Protein AF-A0A6P5A0I2-F1 (afdb_monomer)

Secondary structure (DSSP, 8-state):
-HHHHHHHHHHHHHHHHHHS---------------------------HHHHHHHHHHHHHHHHHHSS-TT--SHHHHHHHHHHHHHHHHHHHHHHHHHHHHHHHHHHH--SHHHHHHHHHHHGGGTTSHHHHHHHHHHHHHHHHHHHHHHHHHHHHHHHHHHHHHHHHHHS--

Organism: Branchiostoma belcheri (NCBI:txid7741)

Solvent-accessible surface area (backbone atoms only — not comparable to full-atom values): 10146 Å² total; per-residue (Å²): 109,76,67,56,52,52,54,48,52,52,49,52,54,41,49,52,61,49,64,45,67,83,74,74,80,74,77,89,76,80,90,78,90,78,93,77,75,84,73,78,72,76,67,66,62,79,48,70,67,53,60,47,49,55,50,54,54,51,53,37,50,51,60,46,64,72,48,64,88,80,46,80,46,74,65,35,48,52,52,48,52,52,34,52,51,53,31,52,55,50,49,51,54,47,47,51,53,53,44,52,53,51,49,56,55,51,71,69,42,89,46,60,69,50,40,49,55,52,49,63,53,48,48,81,50,53,82,39,71,70,46,35,61,72,43,54,70,55,50,57,55,50,51,51,47,48,48,54,52,51,50,53,50,52,52,55,49,57,51,50,56,50,54,57,53,52,56,57,61,64,72,73,110

Radius of gyration: 25.13 Å; Cα contacts (8 Å, |Δi|>4): 70; 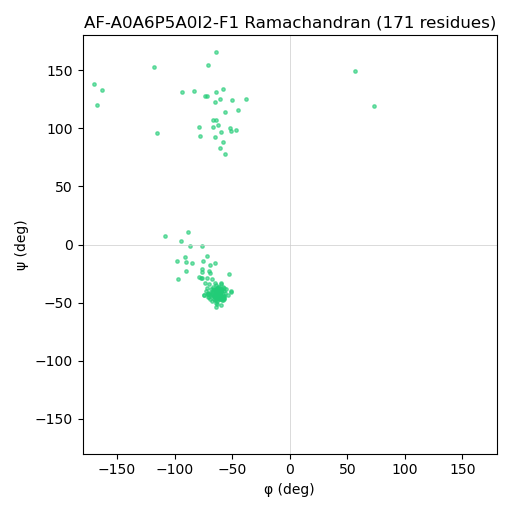chains: 1; bounding box: 58×42×87 Å

Sequence (173 aa):
MRRFRRQHEQLRGVILRVLRPAVQATTPTSPEGEASSPVKTTEFLLDAADANAIEEVNLAYENVKEVDGLDVSKEGTEAWEAAIKRYDERIDRVETRITARLRDQLGTAKNANEMFRIFSRFNALFVRPHIRGAIREYQTQLIQRVKDDIESLHDKFKVRSRLSGQTQSSNAC

InterPro domains:
  IPR013594 Dynein heavy chain, tail [PF08385] (31-159)
  IPR026983 Dynein heavy chain [PTHR46532] (4-161)

Structure (mmCIF, N/CA/C/O backbone):
data_AF-A0A6P5A0I2-F1
#
_entry.id   AF-A0A6P5A0I2-F1
#
loop_
_atom_site.group_PDB
_atom_site.id
_atom_site.type_symbol
_atom_site.label_atom_id
_atom_site.label_alt_id
_atom_site.label_comp_id
_atom_site.label_asym_id
_atom_site.label_entity_id
_atom_site.label_seq_id
_atom_site.pdbx_PDB_ins_code
_atom_site.Cartn_x
_atom_site.Cartn_y
_atom_site.Cartn_z
_atom_site.occupancy
_atom_site.B_iso_or_equiv
_atom_site.auth_seq_id
_atom_site.auth_comp_id
_atom_site.auth_asym_id
_atom_site.auth_atom_id
_atom_site.pdbx_PDB_model_num
ATOM 1 N N . MET A 1 1 ? -16.571 -7.878 13.336 1.00 72.25 1 MET A N 1
ATOM 2 C CA . MET A 1 1 ? -15.520 -8.906 13.543 1.00 72.25 1 MET A CA 1
ATOM 3 C C . MET A 1 1 ? -15.112 -9.735 12.318 1.00 72.25 1 MET A C 1
ATOM 5 O O . MET A 1 1 ? -13.984 -9.577 11.876 1.00 72.25 1 MET A O 1
ATOM 9 N N . ARG A 1 2 ? -15.952 -10.602 11.720 1.00 75.88 2 ARG A N 1
ATOM 10 C CA . ARG A 1 2 ? -15.504 -11.509 10.623 1.00 75.88 2 ARG A CA 1
ATOM 11 C C . ARG A 1 2 ? -14.872 -10.800 9.411 1.00 75.88 2 ARG A C 1
ATOM 13 O O . ARG A 1 2 ? -13.868 -11.272 8.887 1.00 75.88 2 ARG A O 1
ATOM 20 N N . ARG A 1 3 ? -15.448 -9.672 8.975 1.00 79.62 3 ARG A N 1
ATOM 21 C CA . ARG A 1 3 ? -14.912 -8.861 7.863 1.00 79.62 3 ARG A CA 1
ATOM 22 C C . ARG A 1 3 ? -13.547 -8.249 8.204 1.00 79.62 3 ARG A C 1
ATOM 24 O O . ARG A 1 3 ? -12.635 -8.357 7.396 1.00 79.62 3 ARG A O 1
ATOM 31 N N . PHE A 1 4 ? -13.404 -7.717 9.418 1.00 78.88 4 PHE A N 1
ATOM 32 C CA . PHE A 1 4 ? -12.157 -7.143 9.931 1.00 78.88 4 PHE A CA 1
ATOM 33 C C . PHE A 1 4 ? -11.020 -8.176 9.969 1.00 78.88 4 PHE A C 1
ATOM 35 O O . PHE A 1 4 ? -9.951 -7.918 9.430 1.00 78.88 4 PHE A O 1
ATOM 42 N N . ARG A 1 5 ? -11.272 -9.393 10.484 1.00 82.06 5 ARG A N 1
ATOM 43 C CA . ARG A 1 5 ? -10.254 -10.465 10.487 1.00 82.06 5 ARG A CA 1
ATOM 44 C C . ARG A 1 5 ? -9.780 -10.822 9.082 1.00 82.06 5 ARG A C 1
ATOM 46 O O . ARG A 1 5 ? -8.584 -10.882 8.840 1.00 82.06 5 ARG A O 1
ATOM 53 N N . ARG A 1 6 ? -10.713 -10.995 8.136 1.00 83.38 6 ARG A N 1
ATOM 54 C CA . ARG A 1 6 ? -10.365 -11.277 6.732 1.00 83.38 6 ARG A CA 1
ATOM 55 C C . ARG A 1 6 ? -9.533 -10.154 6.116 1.00 83.38 6 ARG A C 1
ATOM 57 O O . ARG A 1 6 ? -8.564 -10.434 5.421 1.00 83.38 6 ARG A O 1
ATOM 64 N N . GLN A 1 7 ? -9.898 -8.898 6.371 1.00 81.62 7 GLN A N 1
ATOM 65 C CA . GLN A 1 7 ? -9.144 -7.742 5.883 1.00 81.62 7 GLN A CA 1
ATOM 66 C C . GLN A 1 7 ? -7.736 -7.677 6.485 1.00 81.62 7 GLN A C 1
ATOM 68 O O . GLN A 1 7 ? -6.788 -7.388 5.752 1.00 81.62 7 GLN A O 1
ATOM 73 N N . HIS A 1 8 ? -7.596 -7.969 7.780 1.00 85.44 8 HIS A N 1
ATOM 74 C CA . HIS A 1 8 ? -6.307 -8.038 8.463 1.00 85.44 8 HIS A CA 1
ATOM 75 C C . HIS A 1 8 ? -5.428 -9.171 7.914 1.00 85.44 8 HIS A C 1
ATOM 77 O O . HIS A 1 8 ? -4.290 -8.931 7.524 1.00 85.44 8 HIS A O 1
ATOM 83 N N . GLU A 1 9 ? -5.957 -10.392 7.801 1.00 84.19 9 GLU A N 1
ATOM 84 C CA . GLU A 1 9 ? -5.215 -11.536 7.256 1.00 84.19 9 GLU A CA 1
ATOM 85 C C . GLU A 1 9 ? -4.786 -11.303 5.808 1.00 84.19 9 GLU A C 1
ATOM 87 O O . GLU A 1 9 ? -3.647 -11.595 5.438 1.00 84.19 9 GLU A O 1
ATOM 92 N N . GLN A 1 10 ? -5.672 -10.722 4.993 1.00 82.62 10 GLN A N 1
ATOM 93 C CA . GLN A 1 10 ? -5.344 -10.340 3.627 1.00 82.62 10 GLN A CA 1
ATOM 94 C C . GLN A 1 10 ? -4.213 -9.307 3.609 1.00 82.62 10 GLN A C 1
ATOM 96 O O . GLN A 1 10 ? -3.260 -9.472 2.852 1.00 82.62 10 GLN A O 1
ATOM 101 N N . LEU A 1 11 ? -4.281 -8.270 4.451 1.00 81.69 11 LEU A N 1
ATOM 102 C CA . LEU A 1 11 ? -3.228 -7.262 4.557 1.00 81.69 11 LEU A CA 1
ATOM 103 C C . LEU A 1 11 ? -1.893 -7.898 4.953 1.00 81.69 11 LEU A C 1
ATOM 105 O O . LEU A 1 11 ? -0.899 -7.725 4.254 1.00 81.69 11 LEU A O 1
ATOM 109 N N . ARG A 1 12 ? -1.886 -8.687 6.028 1.00 83.31 12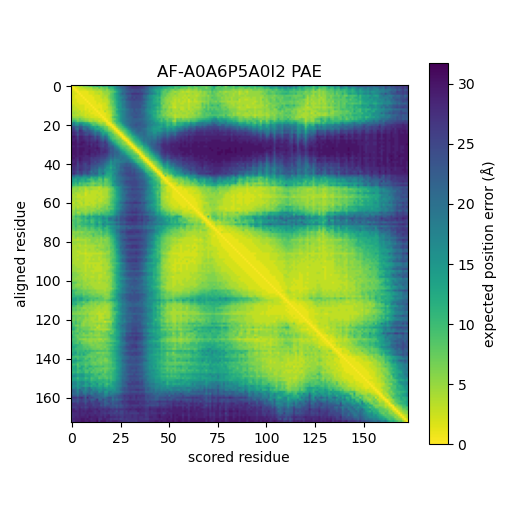 ARG A N 1
ATOM 110 C CA . ARG A 1 12 ? -0.701 -9.378 6.536 1.00 83.31 12 ARG A CA 1
ATOM 111 C C . ARG A 1 12 ? -0.084 -10.294 5.481 1.00 83.31 12 ARG A C 1
ATOM 113 O O . ARG A 1 12 ? 1.125 -10.261 5.272 1.00 83.31 12 ARG A O 1
ATOM 120 N N . GLY A 1 13 ? -0.901 -11.088 4.789 1.00 81.00 13 GLY A N 1
ATOM 121 C CA . GLY A 1 13 ? -0.441 -11.985 3.728 1.00 81.00 13 GLY A CA 1
ATOM 122 C C . GLY A 1 13 ? 0.155 -11.238 2.535 1.00 81.00 13 GLY A C 1
ATOM 123 O O . GLY A 1 13 ? 1.170 -11.662 1.980 1.00 81.00 13 GLY A O 1
ATOM 124 N N . VAL A 1 14 ? -0.437 -10.100 2.165 1.00 78.75 14 VAL A N 1
ATOM 125 C CA . VAL A 1 14 ? 0.097 -9.240 1.108 1.00 78.75 14 VAL A CA 1
ATOM 126 C C . VAL A 1 14 ? 1.422 -8.609 1.540 1.00 78.75 14 VAL A C 1
ATOM 128 O O . VAL A 1 14 ? 2.394 -8.718 0.799 1.00 78.75 14 VAL A O 1
ATOM 131 N N . ILE A 1 15 ? 1.500 -8.025 2.738 1.00 80.38 15 ILE A N 1
ATOM 132 C CA . ILE A 1 15 ? 2.735 -7.433 3.276 1.00 80.38 15 ILE A CA 1
ATOM 133 C C . ILE A 1 15 ? 3.852 -8.484 3.322 1.00 80.38 15 ILE A C 1
ATOM 135 O O . ILE A 1 15 ? 4.938 -8.239 2.807 1.00 80.38 15 ILE A O 1
ATOM 139 N N . LEU A 1 16 ? 3.574 -9.690 3.826 1.00 79.00 16 LEU A N 1
ATOM 140 C CA . LEU A 1 16 ? 4.539 -10.795 3.845 1.00 79.00 16 LEU A CA 1
ATOM 141 C C . LEU A 1 16 ? 5.061 -11.148 2.450 1.00 79.00 16 LEU A C 1
ATOM 143 O O . LEU A 1 16 ? 6.260 -11.345 2.270 1.00 79.00 16 LEU A O 1
ATOM 147 N N . ARG A 1 17 ? 4.176 -11.226 1.452 1.00 76.56 17 ARG A N 1
ATOM 148 C CA . ARG A 1 17 ? 4.565 -11.556 0.076 1.00 76.56 17 ARG A CA 1
ATOM 149 C C . ARG A 1 17 ? 5.428 -10.466 -0.556 1.00 76.56 17 ARG A C 1
ATOM 151 O O . ARG A 1 17 ? 6.349 -10.787 -1.298 1.00 76.56 17 ARG A O 1
ATOM 158 N N . VAL A 1 18 ? 5.122 -9.201 -0.284 1.00 73.00 18 VAL A N 1
ATOM 159 C CA . VAL A 1 18 ? 5.850 -8.062 -0.851 1.00 73.00 18 VAL A CA 1
ATOM 160 C C . VAL A 1 18 ? 7.211 -7.896 -0.183 1.00 73.00 18 VAL A C 1
ATOM 162 O O . VAL A 1 18 ? 8.212 -7.703 -0.872 1.00 73.00 18 VAL A O 1
ATOM 165 N N . LEU A 1 19 ? 7.268 -8.009 1.144 1.00 70.75 19 LEU A N 1
ATOM 166 C CA . LEU A 1 19 ? 8.488 -7.778 1.911 1.00 70.75 19 LEU A CA 1
ATOM 167 C C . LEU A 1 19 ? 9.456 -8.966 1.868 1.00 70.75 19 LEU A C 1
ATOM 169 O O . LEU A 1 19 ? 10.667 -8.757 1.896 1.00 70.75 19 LEU A O 1
ATOM 173 N N . ARG A 1 20 ? 8.974 -10.204 1.690 1.00 67.44 20 ARG A N 1
ATOM 174 C CA . ARG A 1 20 ? 9.868 -11.355 1.511 1.00 67.44 20 ARG A CA 1
ATOM 175 C C . ARG A 1 20 ? 10.672 -11.206 0.210 1.00 67.44 20 ARG A C 1
ATOM 177 O O . ARG A 1 20 ? 10.073 -10.937 -0.836 1.00 67.44 20 ARG A O 1
ATOM 184 N N . PRO A 1 21 ? 12.004 -11.393 0.230 1.00 55.94 21 PRO A N 1
ATOM 185 C CA . PRO A 1 21 ? 12.785 -11.489 -0.992 1.00 55.94 21 PRO A CA 1
ATOM 186 C C . PRO A 1 21 ? 12.234 -12.640 -1.829 1.00 55.94 21 PRO A C 1
ATOM 188 O O . PRO A 1 21 ? 11.982 -13.727 -1.302 1.00 55.94 21 PRO A O 1
ATOM 191 N N . ALA A 1 22 ? 12.033 -12.411 -3.125 1.00 48.22 22 ALA A N 1
ATOM 192 C CA . ALA A 1 22 ? 11.818 -13.509 -4.049 1.00 48.22 22 ALA A CA 1
ATOM 193 C C . ALA A 1 22 ? 13.117 -14.319 -4.077 1.00 48.22 22 ALA A C 1
ATOM 195 O O . ALA A 1 22 ? 14.043 -13.991 -4.815 1.00 48.22 22 ALA A O 1
ATOM 196 N N . VAL A 1 23 ? 13.202 -15.346 -3.232 1.00 44.28 23 VAL A N 1
ATOM 197 C CA . VAL A 1 23 ? 14.178 -16.412 -3.411 1.00 44.28 23 VAL A CA 1
ATOM 198 C C . VAL A 1 23 ? 13.794 -17.024 -4.748 1.00 44.28 23 VAL A C 1
ATOM 200 O O . VAL A 1 23 ? 12.759 -17.684 -4.859 1.00 44.28 23 VAL A O 1
ATOM 203 N N . GLN A 1 24 ? 14.543 -16.694 -5.799 1.00 42.41 24 GLN A N 1
ATOM 204 C CA . GLN A 1 24 ? 14.447 -17.445 -7.036 1.00 42.41 24 GLN A CA 1
ATOM 205 C C . GLN A 1 24 ? 14.745 -18.886 -6.648 1.00 42.41 24 GLN A C 1
ATOM 207 O O . GLN A 1 24 ? 1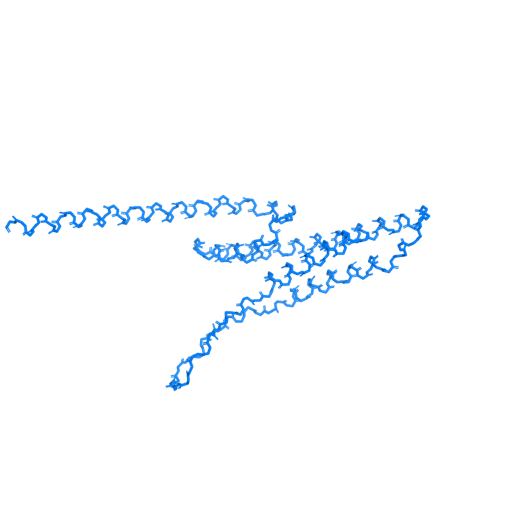5.836 -19.186 -6.171 1.00 42.41 24 GLN A O 1
ATOM 212 N N . ALA A 1 25 ? 13.737 -19.745 -6.770 1.00 36.78 25 ALA A N 1
ATOM 213 C CA . ALA A 1 25 ? 13.923 -21.175 -6.692 1.00 36.78 25 ALA A CA 1
ATOM 214 C C . ALA A 1 25 ? 14.898 -21.546 -7.812 1.00 36.78 25 ALA A C 1
ATOM 216 O O . ALA A 1 25 ? 14.519 -21.645 -8.977 1.00 36.78 25 ALA A O 1
ATOM 217 N N . THR A 1 26 ? 16.174 -21.673 -7.465 1.00 37.16 26 THR A N 1
ATOM 218 C CA . THR A 1 26 ? 17.137 -22.393 -8.275 1.00 37.16 26 THR A CA 1
ATOM 219 C C . THR A 1 26 ? 16.697 -23.849 -8.238 1.00 37.16 26 THR A C 1
ATOM 221 O O . THR A 1 26 ? 16.749 -24.527 -7.215 1.00 37.16 26 THR A O 1
ATOM 224 N N . THR A 1 27 ? 16.156 -24.310 -9.358 1.00 33.62 27 THR A N 1
ATOM 225 C CA . THR A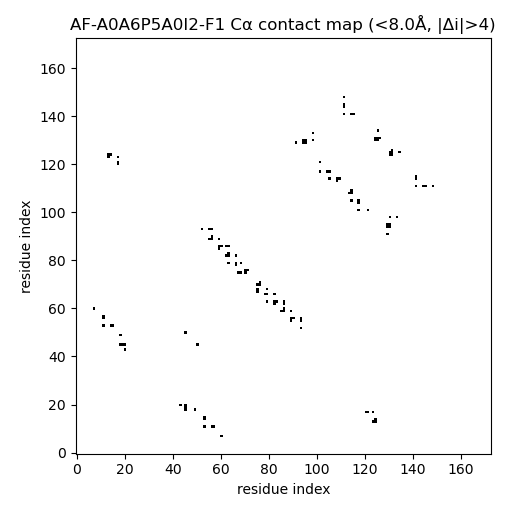 1 27 ? 15.949 -25.727 -9.642 1.00 33.62 27 THR A CA 1
ATOM 226 C C . THR A 1 27 ? 17.256 -26.483 -9.372 1.00 33.62 27 THR A C 1
ATOM 228 O O . THR A 1 27 ? 18.272 -26.116 -9.967 1.00 33.62 27 THR A O 1
ATOM 231 N N . PRO A 1 28 ? 17.282 -27.519 -8.515 1.00 42.56 28 PRO A N 1
ATOM 232 C CA . PRO A 1 28 ? 18.467 -28.342 -8.361 1.00 42.56 28 PRO A CA 1
ATOM 233 C C . PRO A 1 28 ? 18.501 -29.303 -9.550 1.00 42.56 28 PRO A C 1
ATOM 235 O O . PRO A 1 28 ? 17.759 -30.279 -9.600 1.00 42.56 28 PRO A O 1
ATOM 238 N N . THR A 1 29 ? 19.319 -29.007 -10.554 1.00 36.22 29 THR A N 1
ATOM 239 C CA . THR A 1 29 ? 19.705 -29.998 -11.564 1.00 36.22 29 THR A CA 1
ATOM 240 C C . THR A 1 29 ? 21.200 -30.238 -11.431 1.00 36.22 29 THR A C 1
ATOM 242 O O . THR A 1 29 ? 21.993 -29.472 -11.954 1.00 36.22 29 THR A O 1
ATOM 245 N N . SER A 1 30 ? 21.493 -31.304 -10.683 1.00 39.16 30 SER A N 1
ATOM 246 C CA . SER A 1 30 ? 22.672 -32.179 -1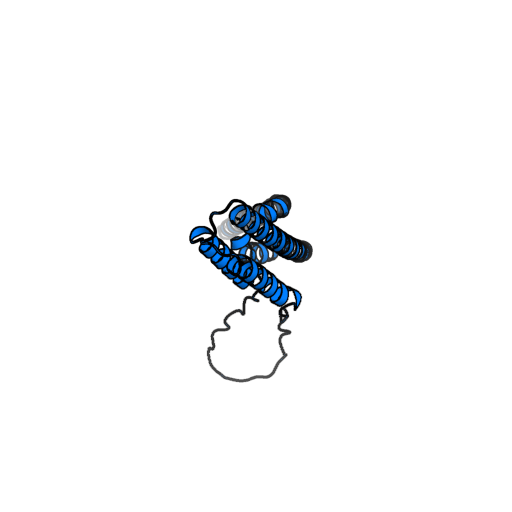0.685 1.00 39.16 30 SER A CA 1
ATOM 247 C C . SER A 1 30 ? 24.091 -31.614 -10.474 1.00 39.16 30 SER A C 1
ATOM 249 O O . SER A 1 30 ? 24.387 -30.480 -10.835 1.00 39.16 30 SER A O 1
ATOM 251 N N . PRO A 1 31 ? 24.986 -32.423 -9.864 1.00 51.22 31 PRO A N 1
ATOM 252 C CA . PRO A 1 31 ? 26.324 -32.006 -9.483 1.00 51.22 31 PRO A CA 1
ATOM 253 C C . PRO A 1 31 ? 27.327 -32.353 -10.584 1.00 51.22 31 PRO A C 1
ATOM 255 O O . PRO A 1 31 ? 27.389 -33.498 -11.007 1.00 51.22 31 PRO A O 1
ATOM 258 N N . GLU A 1 32 ? 28.158 -31.401 -10.983 1.00 36.66 32 GLU A N 1
ATOM 259 C CA . GLU A 1 32 ? 29.553 -31.673 -11.329 1.00 36.66 32 GLU A CA 1
ATOM 260 C C . GLU A 1 32 ? 30.315 -30.350 -11.332 1.00 36.66 32 GLU A C 1
ATOM 262 O O . GLU A 1 32 ? 29.800 -29.308 -11.737 1.00 36.66 32 GLU A O 1
ATOM 267 N N . GLY A 1 33 ? 31.477 -30.383 -10.687 1.00 40.62 33 GLY A N 1
ATOM 268 C CA . GLY A 1 33 ? 32.190 -29.205 -10.229 1.00 40.62 33 GLY A CA 1
ATOM 269 C C . GLY A 1 33 ? 32.797 -28.374 -11.348 1.00 40.62 33 GLY A C 1
ATOM 270 O O . GLY A 1 33 ? 33.164 -28.890 -12.391 1.00 40.62 33 GLY A O 1
ATOM 271 N N . GLU A 1 34 ? 32.974 -27.089 -11.062 1.00 33.75 34 GLU A N 1
ATOM 272 C CA . GLU A 1 34 ? 34.273 -26.424 -11.141 1.00 33.75 34 GLU A CA 1
ATOM 273 C C . GLU A 1 34 ? 34.161 -25.034 -10.512 1.00 33.75 34 GLU A C 1
ATOM 275 O O . GLU A 1 34 ? 33.160 -24.326 -10.626 1.00 33.75 34 GLU A O 1
ATOM 280 N N . ALA A 1 35 ? 35.190 -24.681 -9.749 1.00 46.62 35 ALA A N 1
ATOM 281 C CA . ALA A 1 35 ? 35.273 -23.453 -8.989 1.00 46.62 35 ALA A CA 1
ATOM 282 C C . ALA A 1 35 ? 35.305 -22.231 -9.912 1.00 46.62 35 ALA A C 1
ATOM 284 O O . ALA A 1 35 ? 36.224 -22.075 -10.709 1.00 46.62 35 ALA A O 1
ATOM 285 N N . SER A 1 36 ? 34.362 -21.305 -9.742 1.00 35.00 36 SER A N 1
ATOM 286 C CA . SER A 1 36 ? 34.625 -19.883 -9.972 1.00 35.00 36 SER A CA 1
ATOM 287 C C . SER A 1 36 ? 33.501 -19.000 -9.429 1.00 35.00 36 SER A C 1
ATOM 289 O O . SER A 1 36 ? 32.367 -19.026 -9.888 1.00 35.00 36 SER A O 1
ATOM 291 N N . SER A 1 37 ? 33.908 -18.138 -8.495 1.00 32.91 37 SER A N 1
ATOM 292 C CA . SER A 1 37 ? 33.230 -16.921 -8.037 1.00 32.91 37 SER A CA 1
ATOM 293 C C . SER A 1 37 ? 31.987 -17.125 -7.160 1.00 32.91 37 SER A C 1
ATOM 295 O O . SER A 1 37 ? 30.976 -17.637 -7.637 1.00 32.91 37 SER A O 1
ATOM 297 N N . PRO A 1 38 ? 31.973 -16.625 -5.905 1.00 38.84 38 PRO A N 1
ATOM 298 C CA . PRO A 1 38 ? 30.706 -16.382 -5.247 1.00 38.84 38 PRO A CA 1
ATOM 299 C C . PRO A 1 38 ? 30.057 -15.255 -6.047 1.00 38.84 38 PRO A C 1
ATOM 301 O O . PRO A 1 38 ? 30.443 -14.087 -5.946 1.00 38.84 38 PRO A O 1
ATOM 304 N N . VAL A 1 39 ? 29.112 -15.616 -6.916 1.00 36.50 39 VAL A N 1
ATOM 305 C CA . VAL A 1 39 ? 28.105 -14.685 -7.412 1.00 36.50 39 VAL A CA 1
ATOM 306 C C . VAL A 1 39 ? 27.633 -13.957 -6.169 1.00 36.50 39 VAL A C 1
ATOM 308 O O . VAL A 1 39 ? 27.144 -14.596 -5.240 1.00 36.50 39 VAL A O 1
ATOM 311 N N . LYS A 1 40 ? 27.879 -12.646 -6.112 1.00 40.75 40 LYS A N 1
ATOM 312 C CA . LYS A 1 40 ? 27.290 -11.770 -5.110 1.00 40.75 40 LYS A CA 1
ATOM 313 C C . LYS A 1 40 ? 25.787 -11.919 -5.280 1.00 40.75 40 LYS A C 1
ATOM 315 O O . LYS A 1 40 ? 25.167 -11.191 -6.050 1.00 40.75 40 LYS A O 1
ATOM 320 N N . THR A 1 41 ? 25.213 -12.894 -4.588 1.00 36.41 41 THR A N 1
ATOM 321 C CA . THR A 1 41 ? 23.864 -12.830 -4.082 1.00 36.41 41 THR A CA 1
ATOM 322 C C . THR A 1 41 ? 23.853 -11.500 -3.359 1.00 36.41 41 THR A C 1
ATOM 324 O O . THR A 1 41 ? 24.358 -11.359 -2.249 1.00 36.41 41 THR A O 1
ATOM 327 N N . THR A 1 42 ? 23.342 -10.473 -4.029 1.00 39.06 42 THR A N 1
ATOM 328 C CA . THR A 1 42 ? 22.592 -9.426 -3.365 1.00 39.06 42 THR A CA 1
ATOM 329 C C . THR A 1 42 ? 21.470 -10.163 -2.650 1.00 39.06 42 THR A C 1
ATOM 331 O O . THR A 1 42 ? 20.340 -10.258 -3.128 1.00 39.06 42 THR A O 1
ATOM 334 N N . GLU A 1 43 ? 21.827 -10.775 -1.519 1.00 38.56 43 GLU A N 1
ATOM 335 C CA . GLU A 1 43 ? 20.948 -10.956 -0.395 1.00 38.56 43 GLU A CA 1
ATOM 336 C C . GLU A 1 43 ? 20.318 -9.582 -0.235 1.00 38.56 43 GLU A C 1
ATOM 338 O O . GLU A 1 43 ? 20.927 -8.631 0.253 1.00 38.56 43 GLU A O 1
ATOM 343 N N . PHE A 1 44 ? 19.112 -9.445 -0.780 1.00 45.28 44 PHE A N 1
ATOM 344 C CA . PHE A 1 44 ? 18.166 -8.462 -0.311 1.00 45.28 44 PHE A CA 1
ATOM 345 C C . PHE A 1 44 ? 17.935 -8.866 1.135 1.00 45.28 44 PHE A C 1
ATOM 347 O O . PHE A 1 44 ? 17.033 -9.653 1.428 1.00 45.28 44 PHE A O 1
ATOM 354 N N . LEU A 1 45 ? 18.859 -8.410 1.986 1.00 43.94 45 LEU A N 1
ATOM 355 C CA . LEU A 1 45 ? 18.808 -8.469 3.426 1.00 43.94 45 LEU A CA 1
ATOM 356 C C . LEU A 1 45 ? 17.354 -8.201 3.773 1.00 43.94 45 LEU A C 1
ATOM 358 O O . LEU A 1 45 ? 16.764 -7.234 3.279 1.00 43.94 45 LEU A O 1
ATOM 362 N N . LEU A 1 46 ? 16.760 -9.116 4.532 1.00 46.97 46 LEU A N 1
ATOM 363 C CA . LEU A 1 46 ? 15.538 -8.816 5.251 1.00 46.97 46 LEU A CA 1
ATOM 364 C C . LEU A 1 46 ? 15.856 -7.535 6.012 1.00 46.97 46 LEU A C 1
ATOM 366 O O . LEU A 1 46 ? 16.607 -7.568 6.985 1.00 46.97 46 LEU A O 1
ATOM 370 N N . ASP A 1 47 ? 15.409 -6.400 5.482 1.00 58.53 47 ASP A N 1
ATOM 371 C CA . ASP A 1 47 ? 15.651 -5.128 6.126 1.00 58.53 47 ASP A CA 1
ATOM 372 C C . ASP A 1 47 ? 14.966 -5.272 7.482 1.00 58.53 47 ASP A C 1
ATOM 374 O O . ASP A 1 47 ? 13.803 -5.678 7.536 1.00 58.53 47 ASP A O 1
ATOM 378 N N . ALA A 1 48 ? 15.670 -5.048 8.590 1.00 58.12 48 ALA A N 1
ATOM 379 C CA . ALA A 1 48 ? 15.076 -5.180 9.923 1.00 58.12 48 ALA A CA 1
ATOM 380 C C . ALA A 1 48 ? 13.779 -4.345 10.030 1.00 58.12 48 ALA A C 1
ATOM 382 O O . ALA A 1 48 ? 12.850 -4.685 10.763 1.00 58.12 48 ALA A O 1
ATOM 383 N N . ALA A 1 49 ? 13.680 -3.297 9.205 1.00 62.97 49 ALA A N 1
ATOM 384 C CA . ALA A 1 49 ? 12.484 -2.510 8.964 1.00 62.97 49 ALA A CA 1
ATOM 385 C C . ALA A 1 49 ? 11.255 -3.323 8.496 1.00 62.97 49 ALA A C 1
ATOM 387 O O . ALA A 1 49 ? 10.141 -3.008 8.923 1.00 62.97 49 ALA A O 1
ATOM 388 N N . ASP A 1 50 ? 11.437 -4.341 7.654 1.00 67.19 50 ASP A N 1
ATOM 389 C CA . ASP A 1 50 ? 10.383 -5.189 7.087 1.00 67.19 50 ASP A CA 1
ATOM 390 C C . ASP A 1 50 ? 9.821 -6.178 8.112 1.00 67.19 50 ASP A C 1
ATOM 392 O O . ASP A 1 50 ? 8.604 -6.353 8.207 1.00 67.19 50 ASP A O 1
ATOM 396 N N . ALA A 1 51 ? 10.706 -6.805 8.893 1.00 67.88 51 ALA A N 1
ATOM 397 C CA . ALA A 1 51 ? 10.316 -7.671 10.005 1.00 67.88 51 ALA A CA 1
ATOM 398 C C . ALA A 1 51 ? 9.531 -6.869 11.052 1.00 67.88 51 ALA A C 1
ATOM 400 O O . ALA A 1 51 ? 8.433 -7.267 11.443 1.00 67.88 51 ALA A O 1
ATOM 401 N N . ASN A 1 52 ? 10.027 -5.670 11.377 1.00 78.19 52 ASN A N 1
ATOM 402 C CA . ASN A 1 52 ? 9.342 -4.739 12.261 1.00 78.19 52 ASN A CA 1
ATOM 403 C C . ASN A 1 52 ? 7.944 -4.376 11.717 1.00 78.19 52 ASN A C 1
ATOM 405 O O . ASN A 1 52 ? 6.964 -4.474 12.440 1.00 78.19 52 ASN A O 1
ATOM 409 N N . ALA A 1 53 ? 7.791 -4.059 10.425 1.00 81.69 53 ALA A N 1
ATOM 410 C CA . ALA A 1 53 ? 6.484 -3.702 9.856 1.00 81.69 53 ALA A CA 1
ATOM 411 C C . ALA A 1 53 ? 5.410 -4.799 10.025 1.00 81.69 53 ALA A C 1
ATOM 413 O O . ALA A 1 53 ? 4.241 -4.491 10.256 1.00 81.69 53 ALA A O 1
ATOM 414 N N . ILE A 1 54 ? 5.786 -6.078 9.936 1.00 83.00 54 ILE A N 1
ATOM 415 C CA . ILE A 1 54 ? 4.858 -7.199 10.151 1.00 83.00 54 ILE A CA 1
ATOM 416 C C . ILE A 1 54 ? 4.478 -7.318 11.631 1.00 83.00 54 ILE A C 1
ATOM 418 O O . ILE A 1 54 ? 3.305 -7.530 11.948 1.00 83.00 54 ILE A O 1
ATOM 422 N N . GLU A 1 55 ? 5.448 -7.172 12.531 1.00 84.88 55 GLU A N 1
ATOM 423 C CA . GLU A 1 55 ? 5.211 -7.162 13.978 1.00 84.88 55 GLU A CA 1
ATOM 424 C C . GLU A 1 55 ? 4.291 -6.008 14.386 1.00 84.88 55 GLU A C 1
ATOM 426 O O . GLU A 1 55 ? 3.345 -6.219 15.143 1.00 84.88 55 GLU A O 1
ATOM 431 N N . GLU A 1 56 ? 4.478 -4.818 13.807 1.00 86.75 56 GLU A N 1
ATOM 432 C CA . GLU A 1 56 ? 3.624 -3.653 14.051 1.00 86.75 56 GLU A CA 1
ATOM 433 C C . GLU A 1 56 ? 2.157 -3.905 13.678 1.00 86.75 56 GLU A C 1
ATOM 435 O O . GLU A 1 56 ? 1.258 -3.490 14.415 1.00 86.75 56 GLU A O 1
ATOM 440 N N . VAL A 1 57 ? 1.911 -4.587 12.554 1.00 87.69 57 VAL A N 1
ATOM 441 C CA . VAL A 1 57 ? 0.559 -4.944 12.094 1.00 87.69 57 VAL A CA 1
ATOM 442 C C . VAL A 1 57 ? -0.071 -6.001 13.001 1.00 87.69 57 VAL A C 1
ATOM 444 O O . VAL A 1 57 ? -1.250 -5.882 13.340 1.00 87.69 57 VAL A O 1
ATOM 447 N N . ASN A 1 58 ? 0.698 -7.008 13.431 1.00 88.06 58 ASN A N 1
ATOM 448 C CA . ASN A 1 58 ? 0.209 -8.033 14.359 1.00 88.06 58 ASN A CA 1
ATOM 449 C C . ASN A 1 58 ? -0.133 -7.423 15.727 1.00 88.06 58 ASN A C 1
ATOM 451 O O . ASN A 1 58 ? -1.205 -7.691 16.261 1.00 88.06 58 ASN A O 1
ATOM 455 N N . LEU A 1 59 ? 0.733 -6.559 16.267 1.00 88.56 59 LEU A N 1
ATOM 456 C CA . LEU A 1 59 ? 0.512 -5.905 17.558 1.00 88.56 59 LEU A CA 1
ATOM 457 C C . LEU A 1 59 ? -0.737 -5.016 17.531 1.00 88.56 59 LEU A C 1
ATOM 459 O O . LEU A 1 59 ? -1.537 -5.034 18.464 1.00 88.56 59 LEU A O 1
ATOM 463 N N . ALA A 1 60 ? -0.945 -4.267 16.443 1.00 89.50 60 ALA A N 1
ATOM 464 C CA . ALA A 1 60 ? -2.161 -3.476 16.279 1.00 89.50 60 ALA A CA 1
ATOM 465 C C . ALA A 1 60 ? -3.422 -4.346 16.258 1.00 89.50 60 ALA A C 1
ATOM 467 O O . ALA A 1 60 ? -4.454 -3.933 16.780 1.00 89.50 60 ALA A O 1
ATOM 468 N N . TYR A 1 61 ? -3.350 -5.538 15.669 1.00 88.50 61 TYR A N 1
ATOM 469 C CA . TYR A 1 61 ? -4.476 -6.463 15.639 1.00 88.50 61 TYR A CA 1
ATOM 470 C C . TYR A 1 61 ? -4.758 -7.109 16.996 1.00 88.50 61 TYR A C 1
ATOM 472 O O . TYR A 1 61 ? -5.927 -7.207 17.368 1.00 88.50 61 TYR A O 1
ATOM 480 N N . GLU A 1 62 ? -3.727 -7.490 17.758 1.00 87.62 62 GLU A N 1
ATOM 481 C CA . GLU A 1 62 ? -3.922 -7.980 19.129 1.00 87.62 62 GLU A CA 1
ATOM 482 C C . GLU A 1 62 ? -4.589 -6.904 20.000 1.00 87.62 62 GLU A C 1
ATOM 484 O O . GLU A 1 62 ? -5.583 -7.195 20.653 1.00 87.62 62 GLU A O 1
ATOM 489 N N . ASN A 1 63 ? -4.186 -5.632 19.891 1.00 85.56 63 ASN A N 1
ATOM 490 C CA . ASN A 1 63 ? -4.840 -4.538 20.625 1.00 85.56 63 ASN A CA 1
ATOM 491 C C . ASN A 1 63 ? -6.340 -4.382 20.305 1.00 85.56 63 ASN A C 1
ATOM 493 O O . ASN A 1 63 ? -7.112 -3.995 21.176 1.00 85.56 63 ASN A O 1
ATOM 497 N N . VAL A 1 64 ? -6.772 -4.667 19.071 1.00 86.62 64 VAL A N 1
ATOM 498 C CA . VAL A 1 64 ? -8.203 -4.643 18.700 1.00 86.62 64 VAL A CA 1
ATOM 499 C C . VAL A 1 64 ? -8.939 -5.880 19.218 1.00 86.62 64 VAL A C 1
ATOM 501 O O . VAL A 1 64 ? -10.137 -5.828 19.478 1.00 86.62 64 VAL A O 1
ATOM 504 N N . LYS A 1 65 ? -8.239 -7.006 19.356 1.00 84.62 65 LYS A N 1
ATOM 505 C CA . LYS A 1 65 ? -8.793 -8.273 19.843 1.00 84.62 65 LYS A CA 1
ATOM 506 C C . LYS A 1 65 ? -8.986 -8.291 21.362 1.00 84.62 65 LYS A C 1
ATOM 508 O O . LYS A 1 65 ? -9.892 -8.980 21.815 1.00 84.62 65 LYS A O 1
ATOM 513 N N . GLU A 1 66 ? -8.177 -7.536 22.104 1.00 82.12 66 GLU A N 1
ATOM 514 C CA . GLU A 1 66 ? -8.317 -7.339 23.556 1.00 82.12 66 GLU A CA 1
ATOM 515 C C . GLU A 1 66 ? -9.557 -6.506 23.934 1.00 82.12 66 GLU A C 1
ATOM 517 O O . GLU A 1 66 ? -9.995 -6.540 25.081 1.00 82.12 66 GLU A O 1
ATOM 522 N N . VAL A 1 67 ? -10.155 -5.770 22.987 1.00 81.75 67 VAL A N 1
ATOM 523 C CA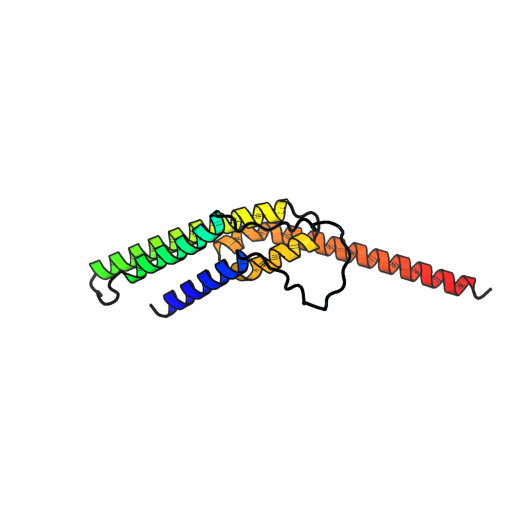 . VAL A 1 67 ? -11.417 -5.056 23.230 1.00 81.75 67 VAL A CA 1
ATOM 524 C C . VAL A 1 67 ? -12.571 -6.051 23.280 1.00 81.75 67 VAL A C 1
ATOM 526 O O . VAL A 1 67 ? -12.763 -6.838 22.347 1.00 81.75 67 VAL A O 1
ATOM 529 N N . ASP A 1 68 ? -13.368 -5.987 24.348 1.00 76.81 68 ASP A N 1
ATOM 530 C CA . ASP A 1 68 ? -14.530 -6.853 24.514 1.00 76.81 68 ASP A CA 1
ATOM 531 C C . ASP A 1 68 ? -15.581 -6.573 23.430 1.00 76.81 68 ASP A C 1
ATOM 533 O O . ASP A 1 68 ? -16.279 -5.563 23.429 1.00 76.81 68 ASP A O 1
ATOM 537 N N . GLY A 1 69 ? -15.695 -7.497 22.477 1.00 72.00 69 GLY A N 1
ATOM 538 C CA . GLY A 1 69 ? -16.660 -7.409 21.384 1.00 72.00 69 GLY A CA 1
ATOM 539 C C . GLY A 1 69 ? -18.102 -7.742 21.781 1.00 72.00 69 GLY A C 1
ATOM 540 O O . GLY A 1 69 ? -18.967 -7.724 20.902 1.00 72.00 69 GLY A O 1
ATOM 541 N N . LEU A 1 70 ? -18.354 -8.109 23.043 1.00 78.38 70 LEU A N 1
ATOM 542 C CA . LEU A 1 70 ? -19.690 -8.348 23.595 1.00 78.38 70 LEU A CA 1
ATOM 543 C C . LEU A 1 70 ? -20.234 -7.134 24.360 1.00 78.38 70 LEU A C 1
ATOM 545 O O . LEU A 1 70 ? -21.442 -7.073 24.601 1.00 78.38 70 LEU A O 1
ATOM 549 N N . ASP A 1 71 ? -19.381 -6.162 24.691 1.00 80.62 71 ASP A N 1
ATOM 550 C CA . ASP A 1 71 ? -19.795 -4.922 25.337 1.00 80.62 71 ASP A CA 1
ATOM 551 C C . ASP A 1 71 ? -20.427 -3.959 24.317 1.00 80.62 71 ASP A C 1
ATOM 553 O O . ASP A 1 71 ? -19.764 -3.185 23.628 1.00 80.62 71 ASP A O 1
ATOM 557 N N . VAL A 1 72 ? -21.754 -4.036 24.209 1.00 81.44 72 VAL A N 1
ATOM 558 C CA . VAL A 1 72 ? -22.585 -3.168 23.356 1.00 81.44 72 VAL A CA 1
ATOM 559 C C . VAL A 1 72 ? -23.026 -1.882 24.060 1.00 81.44 72 VAL A C 1
ATOM 561 O O . VAL A 1 72 ? -23.905 -1.174 23.563 1.00 81.44 72 VAL A O 1
ATOM 564 N N . SER A 1 73 ? -22.457 -1.574 25.229 1.00 88.25 73 SER A N 1
ATOM 565 C CA . SER A 1 73 ? -22.681 -0.287 25.879 1.00 88.25 73 SER A CA 1
ATOM 566 C C . SER A 1 73 ? -22.129 0.861 25.023 1.00 88.25 73 SER A C 1
ATOM 568 O O . SER A 1 73 ? -21.356 0.673 24.075 1.00 88.25 73 SER A O 1
ATOM 570 N N . LYS A 1 74 ? -22.530 2.094 25.350 1.00 86.19 74 LYS A N 1
ATOM 571 C CA . LYS A 1 74 ? -21.983 3.289 24.695 1.00 86.19 74 LYS A CA 1
ATOM 572 C C . LYS A 1 74 ? -20.459 3.367 24.877 1.00 86.19 74 LYS A C 1
ATOM 574 O O . LYS A 1 74 ? -19.751 3.685 23.929 1.00 86.19 74 LYS A O 1
ATOM 579 N N . GLU A 1 75 ? -19.975 3.006 26.062 1.00 85.50 75 GLU A N 1
ATOM 580 C CA . GLU A 1 75 ? -18.553 2.981 26.419 1.00 85.50 75 GLU A CA 1
ATOM 581 C C . GLU A 1 75 ? -17.796 1.889 25.645 1.00 85.50 75 GLU A C 1
ATOM 583 O O . GLU A 1 75 ? -16.739 2.165 25.079 1.00 85.50 75 GLU A O 1
ATOM 588 N N . GLY A 1 76 ? -18.373 0.688 25.516 1.00 84.62 76 GLY A N 1
ATOM 589 C CA . GLY A 1 76 ? -17.819 -0.395 24.695 1.00 84.62 76 GLY A CA 1
ATOM 590 C C . GLY A 1 76 ? -17.751 -0.043 23.205 1.00 84.62 76 GLY A C 1
ATOM 591 O O . GLY A 1 76 ? -16.754 -0.320 22.534 1.00 84.62 76 GLY A O 1
ATOM 592 N N . THR A 1 77 ? -18.762 0.666 22.692 1.00 85.50 77 THR A N 1
ATOM 593 C CA . THR A 1 77 ? -18.779 1.155 21.302 1.00 85.50 77 THR A CA 1
ATOM 594 C C . THR A 1 77 ? -17.695 2.212 21.062 1.00 85.50 77 THR A C 1
ATOM 596 O O . THR A 1 77 ? -16.963 2.122 20.076 1.00 85.50 77 THR A O 1
ATOM 599 N N . GLU A 1 78 ? -17.534 3.175 21.976 1.00 88.25 78 GLU A N 1
ATOM 600 C CA . GLU A 1 78 ? -16.474 4.192 21.906 1.00 88.25 78 GLU A CA 1
ATOM 601 C C . GLU A 1 78 ? -15.071 3.566 22.010 1.00 88.25 78 GLU A C 1
ATOM 603 O O . GLU A 1 78 ? -14.166 3.928 21.251 1.00 88.25 78 GLU A O 1
ATOM 608 N N . ALA A 1 79 ? -14.883 2.580 22.895 1.00 86.69 79 ALA A N 1
ATOM 609 C CA . ALA A 1 79 ? -13.627 1.842 23.024 1.00 86.69 79 ALA A CA 1
ATOM 610 C C . ALA A 1 79 ? -13.285 1.058 21.745 1.00 86.69 79 ALA A C 1
ATOM 612 O O . ALA A 1 79 ? -12.137 1.081 21.286 1.00 86.69 79 ALA A O 1
ATOM 613 N N . TRP A 1 80 ? -14.282 0.413 21.136 1.00 86.19 80 TRP A N 1
ATOM 614 C CA . TRP A 1 80 ? -14.145 -0.306 19.872 1.00 86.19 80 TRP A CA 1
ATOM 615 C C . TRP A 1 80 ? -13.788 0.624 18.706 1.00 86.19 80 TRP A C 1
ATOM 617 O O . TRP A 1 80 ? -12.846 0.344 17.960 1.00 86.19 80 TRP A O 1
ATOM 627 N N . GLU A 1 81 ? -14.482 1.756 18.563 1.00 88.00 81 GLU A N 1
ATOM 628 C CA . GLU A 1 81 ? -14.162 2.762 17.544 1.00 88.00 81 GLU A CA 1
ATOM 629 C C . GLU A 1 81 ? -12.748 3.326 17.727 1.00 88.00 81 GLU A C 1
ATOM 631 O O . GLU A 1 81 ? -11.987 3.427 16.760 1.00 88.00 81 GLU A O 1
ATOM 636 N N . ALA A 1 82 ? -12.350 3.625 18.966 1.00 89.19 82 ALA A N 1
ATOM 637 C CA . ALA A 1 82 ? -11.003 4.092 19.272 1.00 89.19 82 ALA A CA 1
ATOM 638 C C . ALA A 1 82 ? -9.931 3.039 18.939 1.00 89.19 82 ALA A C 1
ATOM 640 O O . ALA A 1 82 ? -8.850 3.387 18.455 1.00 89.19 82 ALA A O 1
ATOM 641 N N . ALA A 1 83 ? -10.207 1.755 19.176 1.00 88.62 83 ALA A N 1
ATOM 642 C CA . ALA A 1 83 ? -9.293 0.668 18.839 1.00 88.62 83 ALA A CA 1
ATOM 643 C C . ALA A 1 83 ? -9.154 0.472 17.324 1.00 88.62 83 ALA A C 1
ATOM 645 O O . ALA A 1 83 ? -8.028 0.360 16.834 1.00 88.62 83 ALA A O 1
ATOM 646 N N . ILE A 1 84 ? -10.261 0.512 16.572 1.00 89.00 84 ILE A N 1
ATOM 647 C CA . ILE A 1 84 ? -10.223 0.483 15.101 1.00 89.00 84 ILE A CA 1
ATOM 648 C C . ILE A 1 84 ? -9.419 1.666 14.570 1.00 89.00 84 ILE A C 1
ATOM 650 O O . ILE A 1 84 ? -8.516 1.472 13.762 1.00 89.00 84 ILE A O 1
ATOM 654 N N . LYS A 1 85 ? -9.687 2.880 15.061 1.00 90.25 85 LYS A N 1
ATOM 655 C CA . LYS A 1 85 ? -8.971 4.077 14.615 1.00 90.25 85 LYS A CA 1
ATOM 656 C C . LYS A 1 85 ? -7.460 3.949 14.835 1.00 90.25 85 LYS A C 1
ATOM 658 O O . LYS A 1 85 ? -6.678 4.241 13.936 1.00 90.25 85 LYS A O 1
ATOM 663 N N . ARG A 1 86 ? -7.035 3.451 16.002 1.00 90.06 86 ARG A N 1
ATOM 664 C CA . ARG A 1 86 ? -5.611 3.192 16.290 1.00 90.06 86 ARG A CA 1
ATOM 665 C C . ARG A 1 86 ? -5.006 2.126 15.379 1.00 90.06 86 ARG A C 1
ATOM 667 O O . ARG A 1 86 ? -3.833 2.238 15.012 1.00 90.06 86 ARG A O 1
ATOM 674 N N . TYR A 1 87 ? -5.775 1.090 15.047 1.00 90.56 87 TYR A N 1
ATOM 675 C CA . TYR A 1 87 ? -5.354 0.062 14.102 1.00 90.56 87 TYR A CA 1
ATOM 676 C C . TYR A 1 87 ? -5.136 0.660 12.713 1.00 90.56 87 TYR A C 1
ATOM 678 O O . TYR A 1 87 ? -4.045 0.501 12.166 1.00 90.56 87 TYR A O 1
ATOM 686 N N . ASP A 1 88 ? -6.109 1.410 12.195 1.00 89.12 88 ASP A N 1
ATOM 687 C CA . ASP A 1 88 ? -6.024 2.057 10.884 1.00 89.12 88 ASP A CA 1
ATO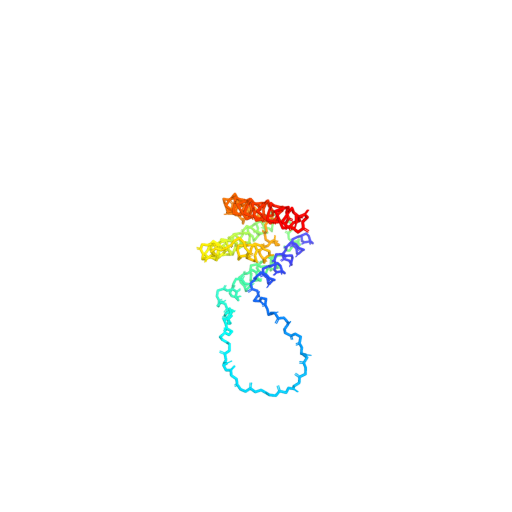M 688 C C . ASP A 1 88 ? -4.826 3.017 10.820 1.00 89.12 88 ASP A C 1
ATOM 690 O O . ASP A 1 88 ? -4.000 2.905 9.919 1.00 89.12 88 ASP A O 1
ATOM 694 N N . GLU A 1 89 ? -4.605 3.840 11.850 1.00 90.06 89 GLU A N 1
ATOM 695 C CA . GLU A 1 89 ? -3.420 4.707 11.938 1.00 90.06 89 GLU A CA 1
ATOM 696 C C . GLU A 1 89 ? -2.092 3.922 11.936 1.00 90.06 89 GLU A C 1
ATOM 698 O O . GLU A 1 89 ? -1.073 4.403 11.428 1.00 90.06 89 GLU A O 1
ATOM 703 N N . ARG A 1 90 ? -2.045 2.715 12.526 1.00 89.44 90 ARG A N 1
ATOM 704 C CA . ARG A 1 90 ? -0.848 1.855 12.453 1.00 89.44 90 ARG A CA 1
ATOM 705 C C . ARG A 1 90 ? -0.666 1.301 11.048 1.00 89.44 90 ARG A C 1
ATOM 707 O O . ARG A 1 90 ? 0.469 1.286 10.572 1.00 89.44 90 ARG A O 1
ATOM 714 N N . ILE A 1 91 ? -1.749 0.881 10.398 1.00 88.06 91 ILE A N 1
ATOM 715 C CA . ILE A 1 91 ? -1.706 0.411 9.015 1.00 88.06 91 ILE A CA 1
ATOM 716 C C . ILE A 1 91 ? -1.222 1.529 8.092 1.00 88.06 91 ILE A C 1
ATOM 718 O O . ILE A 1 91 ? -0.293 1.294 7.327 1.00 88.06 91 ILE A O 1
ATOM 722 N N . ASP A 1 92 ? -1.726 2.751 8.237 1.00 87.62 92 ASP A N 1
ATOM 723 C CA . ASP A 1 92 ? -1.320 3.900 7.421 1.00 87.62 92 ASP A CA 1
ATOM 724 C C . ASP A 1 92 ? 0.174 4.216 7.552 1.00 87.62 92 ASP A C 1
ATOM 726 O O . ASP A 1 92 ? 0.856 4.494 6.558 1.00 87.62 92 ASP A O 1
ATOM 730 N N . ARG A 1 93 ? 0.733 4.118 8.767 1.00 87.75 93 ARG A N 1
ATOM 731 C CA . ARG A 1 93 ? 2.184 4.263 8.983 1.00 87.75 93 ARG A CA 1
ATOM 732 C C . ARG A 1 93 ? 2.976 3.186 8.246 1.00 87.75 93 ARG A C 1
ATOM 734 O O . ARG A 1 93 ? 3.989 3.494 7.614 1.00 87.75 93 ARG A O 1
ATOM 741 N N . VAL A 1 94 ? 2.515 1.938 8.295 1.00 87.12 94 VAL A N 1
ATOM 742 C CA . VAL A 1 94 ? 3.147 0.822 7.579 1.00 87.12 94 VAL A CA 1
ATOM 743 C C . VAL A 1 94 ? 3.031 1.013 6.063 1.00 87.12 94 VAL A C 1
ATOM 745 O O . VAL A 1 94 ? 4.029 0.881 5.357 1.00 87.12 94 VAL A O 1
ATOM 748 N N . GLU A 1 95 ? 1.865 1.413 5.553 1.00 86.12 95 GLU A N 1
ATOM 749 C CA . GLU A 1 95 ? 1.654 1.710 4.131 1.00 86.12 95 GLU A CA 1
ATOM 750 C C . GLU A 1 95 ? 2.544 2.861 3.646 1.00 86.12 95 GLU A C 1
ATOM 752 O O . GLU A 1 95 ? 3.114 2.786 2.554 1.00 86.12 95 GLU A O 1
ATOM 757 N N . THR A 1 96 ? 2.738 3.891 4.471 1.00 86.31 96 THR A N 1
ATOM 758 C CA . THR A 1 96 ? 3.637 5.017 4.175 1.00 86.31 96 THR A CA 1
ATOM 759 C C . THR A 1 96 ? 5.090 4.554 4.055 1.00 86.31 96 THR A C 1
ATOM 761 O O . THR A 1 96 ? 5.777 4.916 3.098 1.00 86.31 96 THR A O 1
ATOM 764 N N . ARG A 1 97 ? 5.558 3.693 4.970 1.00 85.25 97 ARG A N 1
ATOM 765 C CA . ARG A 1 97 ? 6.913 3.114 4.917 1.00 85.25 97 ARG A CA 1
ATOM 766 C C . ARG A 1 97 ? 7.111 2.238 3.680 1.00 85.25 97 ARG A C 1
ATOM 768 O O . ARG A 1 97 ? 8.119 2.367 2.987 1.00 85.25 97 ARG A O 1
ATOM 775 N N . ILE A 1 98 ? 6.133 1.387 3.367 1.00 83.75 98 ILE A N 1
ATOM 776 C CA . ILE A 1 98 ? 6.158 0.550 2.161 1.00 83.75 98 ILE A CA 1
ATOM 777 C C . ILE A 1 98 ? 6.197 1.422 0.899 1.00 83.75 98 ILE A C 1
ATOM 779 O O . ILE A 1 98 ? 6.950 1.137 -0.031 1.00 83.75 98 ILE A O 1
ATOM 783 N N . THR A 1 99 ? 5.419 2.504 0.881 1.00 84.25 99 THR A N 1
ATOM 784 C CA . THR A 1 99 ? 5.380 3.464 -0.224 1.00 84.25 99 THR A CA 1
ATOM 785 C C . THR A 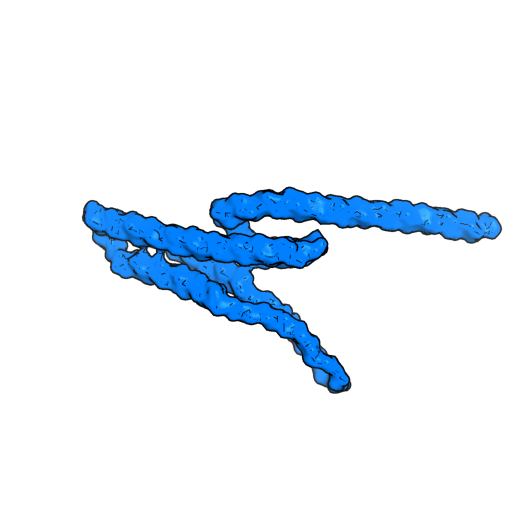1 99 ? 6.725 4.156 -0.424 1.00 84.25 99 THR A C 1
ATOM 787 O O . THR A 1 99 ? 7.190 4.238 -1.558 1.00 84.25 99 THR A O 1
ATOM 790 N N . ALA A 1 100 ? 7.369 4.625 0.648 1.00 85.12 100 ALA A N 1
ATOM 791 C CA . ALA A 1 100 ? 8.693 5.242 0.568 1.00 85.12 100 ALA A CA 1
ATOM 792 C C . ALA A 1 100 ? 9.714 4.277 -0.052 1.00 85.12 100 ALA A C 1
ATOM 794 O O . ALA A 1 100 ? 10.358 4.606 -1.043 1.00 85.12 100 ALA A O 1
ATOM 795 N N . ARG A 1 101 ? 9.741 3.028 0.422 1.00 82.56 101 ARG A N 1
ATOM 796 C CA . ARG A 1 101 ? 10.629 1.996 -0.126 1.00 82.56 101 ARG A CA 1
ATOM 797 C C . ARG A 1 101 ? 10.351 1.685 -1.595 1.00 82.56 101 ARG A C 1
ATOM 799 O O . ARG A 1 101 ? 11.283 1.497 -2.374 1.00 82.56 101 ARG A O 1
ATOM 806 N N . LEU A 1 102 ? 9.077 1.619 -1.983 1.00 83.50 102 LEU A N 1
ATOM 807 C CA . LEU A 1 102 ? 8.690 1.433 -3.378 1.00 83.50 102 LEU A CA 1
ATOM 808 C C . LEU A 1 102 ? 9.217 2.583 -4.249 1.00 83.50 102 LEU A C 1
ATOM 810 O O . LEU A 1 102 ? 9.741 2.326 -5.332 1.00 83.50 102 LEU A O 1
ATOM 814 N N . ARG A 1 103 ? 9.124 3.830 -3.771 1.00 85.38 103 ARG A N 1
ATOM 815 C CA . ARG A 1 103 ? 9.669 5.008 -4.464 1.00 85.38 103 ARG A CA 1
ATOM 816 C C . ARG A 1 103 ? 11.184 4.945 -4.599 1.00 85.38 103 ARG A C 1
ATOM 818 O O . ARG A 1 103 ? 11.682 5.185 -5.694 1.00 85.38 103 ARG A O 1
ATOM 825 N N . ASP A 1 104 ? 11.895 4.554 -3.548 1.00 86.38 104 ASP A N 1
ATOM 826 C CA . ASP A 1 104 ? 13.357 4.431 -3.580 1.00 86.38 104 ASP A CA 1
ATOM 827 C C . ASP A 1 104 ? 13.809 3.345 -4.574 1.00 86.38 104 ASP A C 1
ATOM 829 O O . ASP A 1 104 ? 14.729 3.543 -5.371 1.00 86.38 104 ASP A O 1
ATOM 833 N N . GLN A 1 105 ? 13.111 2.204 -4.608 1.00 84.44 105 GLN A N 1
ATOM 834 C CA . GLN A 1 105 ? 13.380 1.145 -5.587 1.00 84.44 105 GLN A CA 1
ATOM 835 C C . GLN A 1 105 ? 13.045 1.582 -7.019 1.00 84.44 105 GLN A C 1
ATOM 837 O O . GLN A 1 105 ? 13.797 1.291 -7.945 1.00 84.44 105 GLN A O 1
ATOM 842 N N . LEU A 1 106 ? 11.946 2.314 -7.216 1.00 83.81 106 LEU A N 1
ATOM 843 C CA . LEU A 1 106 ? 11.580 2.860 -8.526 1.00 83.81 106 LEU A CA 1
ATOM 844 C C . LEU A 1 106 ? 12.565 3.933 -9.003 1.00 83.81 106 LEU A C 1
ATOM 846 O O . LEU A 1 106 ? 12.856 3.986 -10.194 1.00 83.81 106 LEU A O 1
ATOM 850 N N . GLY A 1 107 ? 13.094 4.756 -8.096 1.00 84.00 107 GLY A N 1
ATOM 851 C CA . GLY A 1 107 ? 14.078 5.793 -8.407 1.00 84.00 107 GLY A CA 1
ATOM 852 C C . GLY A 1 107 ? 15.450 5.241 -8.802 1.00 84.00 107 GLY A C 1
ATOM 853 O O . GLY A 1 107 ? 16.190 5.901 -9.526 1.00 84.00 107 GLY A O 1
ATOM 854 N N . THR A 1 108 ? 15.784 4.021 -8.372 1.00 85.75 108 THR A N 1
ATOM 855 C CA . THR A 1 108 ? 17.039 3.343 -8.739 1.00 85.75 108 THR A CA 1
ATOM 856 C C . THR A 1 108 ? 16.927 2.496 -10.011 1.00 85.75 108 THR A C 1
ATOM 858 O O . THR A 1 108 ? 17.955 2.143 -10.595 1.00 85.75 108 THR A O 1
ATOM 861 N N . ALA A 1 109 ? 15.708 2.194 -10.471 1.00 84.31 109 ALA A N 1
ATOM 862 C CA . ALA A 1 109 ? 15.464 1.406 -11.675 1.00 84.31 109 ALA A CA 1
ATOM 863 C C . ALA A 1 109 ? 15.809 2.193 -12.950 1.00 84.31 109 ALA A C 1
ATOM 865 O O . ALA A 1 109 ? 15.316 3.300 -13.172 1.00 84.31 109 ALA A O 1
ATOM 866 N N . LYS A 1 110 ? 16.628 1.597 -13.822 1.00 82.88 110 LYS A N 1
ATOM 867 C CA . LYS A 1 110 ? 17.096 2.240 -15.063 1.00 82.88 110 LYS A CA 1
ATOM 868 C C . LYS A 1 110 ? 16.270 1.841 -16.279 1.00 82.88 110 LYS A C 1
ATOM 870 O O . LYS A 1 110 ? 16.108 2.639 -17.199 1.00 82.88 110 LYS A O 1
ATOM 875 N N . ASN A 1 111 ? 15.718 0.628 -16.260 1.00 82.75 111 ASN A N 1
ATOM 876 C CA . ASN A 1 111 ? 15.043 0.028 -17.409 1.00 82.75 111 ASN A CA 1
ATOM 877 C C . ASN A 1 111 ? 13.561 -0.248 -17.115 1.00 82.75 111 ASN A C 1
ATOM 879 O O . ASN A 1 111 ? 13.192 -0.548 -15.975 1.00 82.75 111 ASN A O 1
ATOM 883 N N . ALA A 1 112 ? 12.716 -0.254 -18.154 1.00 82.56 112 ALA A N 1
ATOM 884 C CA . ALA A 1 112 ? 11.295 -0.597 -18.018 1.00 82.56 112 ALA A CA 1
ATOM 885 C C . ALA A 1 112 ? 11.099 -1.995 -17.407 1.00 82.56 112 ALA A C 1
ATOM 887 O O . ALA A 1 112 ? 10.239 -2.188 -16.553 1.00 82.56 112 ALA A O 1
ATOM 888 N N . ASN A 1 113 ? 11.960 -2.952 -17.769 1.00 84.19 113 ASN A N 1
ATOM 889 C CA . ASN A 1 113 ? 11.959 -4.303 -17.205 1.00 84.19 113 ASN A CA 1
ATOM 890 C C . ASN A 1 113 ? 12.212 -4.323 -15.688 1.00 84.19 113 ASN A C 1
ATOM 892 O O . ASN A 1 113 ? 11.588 -5.102 -14.972 1.00 84.19 113 ASN A O 1
ATOM 896 N N . GLU A 1 114 ? 13.108 -3.475 -15.176 1.00 84.88 114 GLU A N 1
ATOM 897 C CA . GLU A 1 114 ? 13.383 -3.387 -13.735 1.00 84.88 114 GLU A CA 1
ATOM 898 C C . GLU A 1 114 ? 12.207 -2.756 -12.997 1.00 84.88 114 GLU A C 1
ATOM 900 O O . GLU A 1 114 ? 11.736 -3.319 -12.006 1.00 84.88 114 GLU A O 1
ATOM 905 N N . MET A 1 115 ? 11.666 -1.656 -13.534 1.00 85.31 115 MET A N 1
ATOM 906 C CA . MET A 1 115 ? 10.448 -1.059 -12.992 1.00 85.31 115 MET A CA 1
ATOM 907 C C . MET A 1 115 ? 9.306 -2.078 -12.975 1.00 85.31 115 MET A C 1
ATOM 909 O O . MET A 1 115 ? 8.658 -2.232 -11.946 1.00 85.31 115 MET A O 1
ATOM 913 N N . PHE A 1 116 ? 9.082 -2.835 -14.055 1.00 85.00 116 PHE A N 1
ATOM 914 C CA . PHE A 1 116 ? 8.046 -3.871 -14.107 1.00 85.00 116 PHE A CA 1
ATOM 915 C C . PHE A 1 116 ? 8.242 -4.977 -13.075 1.00 85.00 116 PHE A C 1
ATOM 917 O O . PHE A 1 116 ? 7.260 -5.427 -12.479 1.00 85.00 116 PHE A O 1
ATOM 924 N N . ARG A 1 117 ? 9.482 -5.423 -12.839 1.00 85.12 117 ARG A N 1
ATOM 925 C CA . ARG A 1 117 ? 9.779 -6.423 -11.800 1.00 85.12 117 ARG A CA 1
ATOM 926 C C . ARG A 1 117 ? 9.419 -5.894 -10.414 1.00 85.12 117 ARG A C 1
ATOM 928 O O . ARG A 1 117 ? 8.803 -6.621 -9.636 1.00 85.12 117 ARG A O 1
ATOM 935 N N . ILE A 1 118 ? 9.733 -4.629 -10.136 1.00 85.38 118 ILE A N 1
ATOM 936 C CA . ILE A 1 118 ? 9.343 -3.955 -8.893 1.00 85.38 118 ILE A CA 1
ATOM 937 C C . ILE A 1 118 ? 7.813 -3.843 -8.825 1.00 85.38 118 ILE A C 1
ATOM 939 O O . ILE A 1 118 ? 7.204 -4.365 -7.899 1.00 85.38 118 ILE A O 1
ATOM 943 N N . PHE A 1 119 ? 7.154 -3.281 -9.838 1.00 82.56 119 PHE A N 1
ATOM 944 C CA . PHE A 1 119 ? 5.693 -3.153 -9.882 1.00 82.56 119 PHE A CA 1
ATOM 945 C C . PHE A 1 119 ? 4.960 -4.483 -9.676 1.00 82.56 119 PHE A C 1
ATOM 947 O O . PHE A 1 119 ? 4.012 -4.553 -8.896 1.00 82.56 119 PHE A O 1
ATOM 954 N N . SER A 1 120 ? 5.422 -5.554 -10.321 1.00 84.00 120 SER A N 1
ATOM 955 C CA . SER A 1 120 ? 4.828 -6.890 -10.199 1.00 84.00 120 SER A CA 1
ATOM 956 C C . SER A 1 120 ? 4.902 -7.419 -8.769 1.00 84.00 120 SER A C 1
ATOM 958 O O . SER A 1 120 ? 3.954 -8.042 -8.290 1.00 84.00 120 SER A O 1
ATOM 960 N N . ARG A 1 121 ? 5.999 -7.129 -8.057 1.00 82.31 121 ARG A N 1
ATOM 961 C CA . ARG A 1 121 ? 6.177 -7.519 -6.656 1.00 82.31 121 ARG A CA 1
ATOM 962 C C . ARG A 1 121 ? 5.180 -6.809 -5.746 1.00 82.31 121 ARG A C 1
ATOM 964 O O . ARG A 1 121 ? 4.571 -7.462 -4.908 1.00 82.31 121 ARG A O 1
ATOM 971 N N . PHE A 1 122 ? 4.973 -5.507 -5.936 1.00 81.94 122 PHE A N 1
ATOM 972 C CA . PHE A 1 122 ? 4.076 -4.701 -5.099 1.00 81.94 122 PHE A CA 1
ATOM 973 C C . PHE A 1 122 ? 2.607 -4.721 -5.564 1.00 81.94 122 PHE A C 1
ATOM 975 O O . PHE A 1 122 ? 1.757 -4.156 -4.883 1.00 81.94 122 PHE A O 1
ATOM 982 N N . ASN A 1 123 ? 2.274 -5.410 -6.664 1.00 81.25 123 ASN A N 1
ATOM 983 C CA . ASN A 1 123 ? 0.947 -5.381 -7.295 1.00 81.25 123 ASN A CA 1
ATOM 984 C C . ASN A 1 123 ? -0.220 -5.652 -6.334 1.00 81.25 123 ASN A C 1
ATOM 986 O O . ASN A 1 123 ? -1.254 -4.988 -6.369 1.00 81.25 123 ASN A O 1
ATOM 990 N N . ALA A 1 124 ? -0.035 -6.595 -5.412 1.00 82.06 124 ALA A N 1
ATOM 991 C CA . ALA A 1 124 ? -1.062 -6.954 -4.441 1.00 82.06 124 ALA A CA 1
ATOM 992 C C . ALA A 1 124 ? -1.417 -5.816 -3.455 1.00 82.06 124 ALA A C 1
ATOM 994 O O . ALA A 1 124 ? -2.470 -5.869 -2.822 1.00 82.06 124 ALA A O 1
ATOM 995 N N . LEU A 1 125 ? -0.581 -4.778 -3.341 1.00 80.50 125 LEU A N 1
ATOM 996 C CA . LEU A 1 125 ? -0.821 -3.596 -2.510 1.00 80.50 125 LEU A CA 1
ATOM 997 C C . LEU A 1 125 ? -1.532 -2.456 -3.252 1.00 80.50 125 LEU A C 1
ATOM 999 O O . LEU A 1 125 ? -2.010 -1.523 -2.612 1.00 80.50 125 LEU A O 1
ATOM 1003 N N . PHE A 1 126 ? -1.666 -2.516 -4.581 1.00 79.00 126 PHE A N 1
ATOM 1004 C CA . PHE A 1 126 ? -2.209 -1.401 -5.378 1.00 79.00 126 PHE A CA 1
ATOM 1005 C C . PHE A 1 126 ? -3.718 -1.195 -5.211 1.00 79.00 126 PHE A C 1
ATOM 1007 O O . PHE A 1 126 ? -4.268 -0.186 -5.650 1.00 79.00 126 PHE A O 1
ATOM 1014 N N . VAL A 1 127 ? -4.395 -2.132 -4.548 1.00 77.62 127 VAL A N 1
ATOM 1015 C CA . VAL A 1 127 ? -5.802 -1.996 -4.154 1.00 77.62 127 VAL A CA 1
ATOM 1016 C C . VAL A 1 127 ? -5.992 -1.058 -2.956 1.00 77.62 127 VAL A C 1
ATOM 1018 O O . VAL A 1 127 ? -7.121 -0.649 -2.691 1.00 77.62 127 VAL A O 1
ATOM 1021 N N . ARG A 1 128 ? -4.916 -0.702 -2.234 1.00 80.56 128 ARG A N 1
ATOM 1022 C CA . ARG A 1 128 ? -4.980 0.179 -1.060 1.00 80.56 128 ARG A CA 1
ATOM 1023 C C . ARG A 1 128 ? -4.982 1.652 -1.472 1.00 80.56 128 ARG A C 1
ATOM 1025 O O . ARG A 1 128 ? -4.153 2.040 -2.292 1.00 80.56 128 ARG A O 1
ATOM 1032 N N . PRO A 1 129 ? -5.883 2.484 -0.924 1.00 78.12 129 PRO A N 1
ATOM 1033 C CA . PRO A 1 129 ? -6.059 3.866 -1.365 1.00 78.12 129 PRO A CA 1
ATOM 1034 C C . PRO A 1 129 ? -4.800 4.728 -1.186 1.00 78.12 129 PRO A C 1
ATOM 1036 O O . PRO A 1 129 ? -4.460 5.470 -2.109 1.00 78.12 129 PRO A O 1
ATOM 1039 N N . HIS A 1 130 ? -4.067 4.588 -0.073 1.00 78.06 130 HIS A N 1
ATOM 1040 C CA . HIS A 1 130 ? -2.858 5.384 0.185 1.00 78.06 130 HIS A CA 1
ATOM 1041 C C . HIS A 1 130 ? -1.714 5.009 -0.763 1.00 78.06 130 HIS A C 1
ATOM 1043 O O . HIS A 1 130 ? -1.130 5.875 -1.418 1.00 78.06 130 HIS A O 1
ATOM 1049 N N . ILE A 1 131 ? -1.469 3.709 -0.932 1.00 82.44 131 ILE A N 1
ATOM 1050 C CA . ILE A 1 131 ? -0.448 3.191 -1.853 1.00 82.44 131 ILE A CA 1
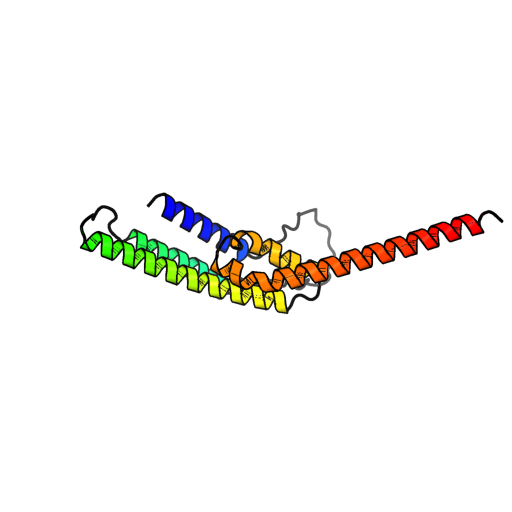ATOM 1051 C C . ILE A 1 131 ? -0.811 3.524 -3.310 1.00 82.44 131 ILE A C 1
ATOM 1053 O O . ILE A 1 131 ? 0.025 3.994 -4.081 1.00 82.44 131 ILE A O 1
ATOM 1057 N N . ARG A 1 132 ? -2.082 3.357 -3.695 1.00 83.94 132 ARG A N 1
ATOM 1058 C CA . ARG A 1 132 ? -2.585 3.683 -5.038 1.00 83.94 132 ARG A CA 1
ATOM 1059 C C . ARG A 1 132 ? -2.399 5.159 -5.382 1.00 83.94 132 ARG A C 1
ATOM 1061 O O . ARG A 1 132 ? -2.034 5.470 -6.516 1.00 83.94 132 ARG A O 1
ATOM 1068 N N . GLY A 1 133 ? -2.647 6.057 -4.427 1.00 82.12 133 GLY A N 1
ATOM 1069 C CA . GLY A 1 133 ? -2.423 7.491 -4.603 1.00 82.12 133 GLY A CA 1
ATOM 1070 C C . GLY A 1 133 ? -0.959 7.802 -4.901 1.00 82.12 133 GLY A C 1
ATOM 1071 O O . GLY A 1 133 ? -0.659 8.498 -5.869 1.00 82.12 133 GLY A O 1
ATOM 1072 N N . ALA A 1 134 ? -0.047 7.209 -4.131 1.00 78.19 134 ALA A N 1
ATOM 1073 C CA . ALA A 1 134 ? 1.384 7.452 -4.261 1.00 78.19 134 ALA A CA 1
ATOM 1074 C C . ALA A 1 134 ? 2.026 6.873 -5.533 1.00 78.19 134 ALA A C 1
ATOM 1076 O O . ALA A 1 134 ? 3.083 7.348 -5.945 1.00 78.19 134 ALA A O 1
ATOM 1077 N N . ILE A 1 135 ? 1.404 5.861 -6.141 1.00 80.31 135 ILE A N 1
ATOM 1078 C CA . ILE A 1 135 ? 1.916 5.163 -7.328 1.00 80.31 135 ILE A CA 1
ATOM 1079 C C . ILE A 1 135 ? 1.450 5.794 -8.643 1.00 80.31 135 ILE A C 1
ATOM 1081 O O . ILE A 1 135 ? 2.100 5.610 -9.673 1.00 80.31 135 ILE A O 1
ATOM 1085 N N . ARG A 1 136 ? 0.341 6.541 -8.632 1.00 82.38 136 ARG A N 1
ATOM 1086 C CA . ARG A 1 136 ? -0.282 7.097 -9.845 1.00 82.38 136 ARG A CA 1
ATOM 1087 C C . ARG A 1 136 ? 0.712 7.857 -10.733 1.00 82.38 136 ARG A C 1
ATOM 1089 O O . ARG A 1 136 ? 0.682 7.695 -11.946 1.00 82.38 136 ARG A O 1
ATOM 1096 N N . GLU A 1 137 ? 1.613 8.629 -10.135 1.00 77.19 137 GLU A N 1
ATOM 1097 C CA . GLU A 1 137 ? 2.646 9.380 -10.859 1.00 77.19 137 GLU A CA 1
ATOM 1098 C C . GLU A 1 137 ? 3.632 8.467 -11.613 1.00 77.19 137 GLU A C 1
ATOM 1100 O O . GLU A 1 137 ? 3.983 8.725 -12.765 1.00 77.19 137 GLU A O 1
ATOM 1105 N N . TYR A 1 138 ? 4.018 7.340 -11.011 1.00 78.56 138 TYR A N 1
ATOM 1106 C CA . TYR A 1 138 ? 4.940 6.381 -11.621 1.00 78.56 138 TYR A CA 1
ATOM 1107 C C . TYR A 1 138 ? 4.286 5.524 -12.710 1.00 78.56 138 TYR A C 1
ATOM 1109 O O . TYR A 1 138 ? 4.996 5.003 -13.569 1.00 78.56 138 TYR A O 1
ATOM 1117 N N . GLN A 1 139 ? 2.953 5.389 -12.722 1.00 80.50 139 GLN A N 1
ATOM 1118 C CA . GLN A 1 139 ? 2.249 4.687 -13.803 1.00 80.50 139 GLN A CA 1
ATOM 1119 C C . GLN A 1 139 ? 2.437 5.401 -15.140 1.00 80.50 139 GLN A C 1
ATOM 1121 O O . GLN A 1 139 ? 2.738 4.747 -16.133 1.00 80.50 139 GLN A O 1
ATOM 1126 N N . THR A 1 140 ? 2.334 6.731 -15.163 1.00 83.62 140 THR A N 1
ATOM 1127 C CA . THR A 1 140 ? 2.564 7.520 -16.381 1.00 83.62 140 THR A CA 1
ATOM 1128 C C . THR A 1 140 ? 3.992 7.340 -16.893 1.00 83.62 140 THR A C 1
ATOM 1130 O O . THR A 1 140 ? 4.195 7.099 -18.081 1.00 83.62 140 THR A O 1
ATOM 1133 N N . GLN A 1 141 ? 4.982 7.378 -15.994 1.00 81.44 141 GLN A N 1
ATOM 1134 C CA . GLN A 1 141 ? 6.384 7.160 -16.359 1.00 81.44 141 GLN A CA 1
ATOM 1135 C C . GLN A 1 141 ? 6.637 5.743 -16.888 1.00 81.44 141 GLN A C 1
ATOM 1137 O O . GLN A 1 141 ? 7.398 5.567 -17.838 1.00 81.44 141 GLN A O 1
ATOM 1142 N N . LEU A 1 142 ? 6.011 4.727 -16.284 1.00 83.31 142 LEU A N 1
ATOM 1143 C CA . LEU A 1 142 ? 6.117 3.349 -16.753 1.00 83.31 142 LEU A CA 1
ATOM 1144 C C . LEU A 1 142 ? 5.495 3.203 -18.144 1.00 83.31 142 LEU A C 1
ATOM 1146 O O . LEU A 1 142 ? 6.137 2.655 -19.030 1.00 83.31 142 LEU A O 1
ATOM 1150 N N . ILE A 1 143 ? 4.285 3.731 -18.354 1.00 86.56 143 ILE A N 1
ATOM 1151 C CA . ILE A 1 143 ? 3.598 3.684 -19.652 1.00 86.56 143 ILE A CA 1
ATOM 1152 C C . ILE A 1 143 ? 4.464 4.322 -20.741 1.00 86.56 143 ILE A C 1
ATOM 1154 O O . ILE A 1 143 ? 4.603 3.733 -21.810 1.00 86.56 143 ILE A O 1
ATOM 1158 N N . GLN A 1 144 ? 5.076 5.478 -20.467 1.00 86.44 144 GLN A N 1
ATOM 1159 C CA . GLN A 1 144 ? 5.934 6.143 -21.445 1.00 86.44 144 GLN A CA 1
ATOM 1160 C C . GLN A 1 144 ? 7.162 5.295 -21.797 1.00 86.44 144 GLN A C 1
ATOM 1162 O O . GLN A 1 144 ? 7.393 5.042 -22.971 1.00 86.44 144 GLN A O 1
ATOM 1167 N N . ARG A 1 145 ? 7.885 4.760 -20.803 1.00 84.38 145 ARG A N 1
ATOM 1168 C CA . ARG A 1 145 ? 9.047 3.887 -21.060 1.00 84.38 145 ARG A CA 1
ATOM 1169 C C . ARG A 1 145 ? 8.677 2.636 -21.863 1.00 84.38 145 ARG A C 1
ATOM 1171 O O . ARG A 1 145 ? 9.422 2.220 -22.739 1.00 84.38 145 ARG A O 1
ATOM 1178 N N . VAL A 1 146 ? 7.513 2.050 -21.588 1.00 86.44 146 VAL A N 1
ATOM 1179 C CA . VAL A 1 146 ? 7.008 0.885 -22.332 1.00 86.44 146 VAL A CA 1
ATOM 1180 C C . VAL A 1 146 ? 6.633 1.250 -23.759 1.00 86.44 146 VAL A C 1
ATOM 1182 O O . VAL A 1 146 ? 6.874 0.470 -24.676 1.00 86.44 146 VAL A O 1
ATOM 1185 N N . LYS A 1 147 ? 6.056 2.435 -23.960 1.00 89.12 147 LYS A N 1
ATOM 1186 C CA . LYS A 1 147 ? 5.762 2.954 -25.291 1.00 89.12 147 LYS A CA 1
ATOM 1187 C C . LYS A 1 147 ? 7.049 3.146 -26.095 1.00 89.12 147 LYS A C 1
ATOM 1189 O O . LYS A 1 147 ? 7.114 2.655 -27.217 1.00 89.12 147 LYS A O 1
ATOM 1194 N N . ASP A 1 148 ? 8.071 3.757 -25.500 1.00 88.50 148 ASP A N 1
ATOM 1195 C CA . ASP A 1 148 ? 9.378 3.959 -26.136 1.00 88.50 148 ASP A CA 1
ATOM 1196 C C . ASP A 1 148 ? 10.039 2.609 -26.498 1.00 88.50 148 ASP A C 1
ATOM 1198 O O . ASP A 1 148 ? 10.581 2.440 -27.594 1.00 88.50 148 ASP A O 1
ATOM 1202 N N . ASP A 1 149 ? 9.931 1.604 -25.620 1.00 86.81 149 ASP A N 1
ATOM 1203 C CA . ASP A 1 149 ? 10.422 0.245 -25.882 1.00 86.81 149 ASP A CA 1
ATOM 1204 C C . ASP A 1 149 ? 9.678 -0.433 -27.051 1.00 86.81 149 ASP A C 1
ATOM 1206 O O . ASP A 1 149 ? 10.304 -1.094 -27.887 1.00 86.81 149 ASP A O 1
ATOM 1210 N N . ILE A 1 150 ? 8.353 -0.257 -27.147 1.00 87.94 150 ILE A N 1
ATOM 1211 C CA . ILE A 1 150 ? 7.537 -0.767 -28.262 1.00 87.94 150 ILE A CA 1
ATOM 1212 C C . ILE A 1 150 ? 7.908 -0.064 -29.573 1.00 87.94 150 ILE A C 1
ATOM 1214 O O . ILE A 1 150 ? 8.054 -0.732 -30.599 1.00 87.94 150 ILE A O 1
ATOM 1218 N N . GLU A 1 151 ? 8.087 1.259 -29.552 1.00 90.44 151 GLU A N 1
ATOM 1219 C CA . GLU A 1 151 ? 8.505 2.043 -30.721 1.00 90.44 151 GLU A CA 1
ATOM 1220 C C . GLU A 1 151 ? 9.892 1.601 -31.211 1.00 90.44 151 GLU A C 1
ATOM 1222 O O . GLU A 1 151 ? 10.056 1.281 -32.391 1.00 90.44 151 GLU A O 1
ATOM 1227 N N . SER A 1 152 ? 10.858 1.426 -30.300 1.00 87.38 152 SER A N 1
ATOM 1228 C CA . SER A 1 152 ? 12.181 0.871 -30.625 1.00 87.38 152 SER A CA 1
ATOM 1229 C C . SER A 1 152 ? 12.089 -0.515 -31.270 1.00 87.38 152 SER A C 1
ATOM 1231 O O . SER A 1 152 ? 12.833 -0.837 -32.205 1.00 87.38 152 SER A O 1
ATOM 1233 N N . LEU A 1 153 ? 11.179 -1.363 -30.782 1.00 88.12 153 LEU A N 1
ATOM 1234 C CA . LEU A 1 153 ? 10.956 -2.692 -31.343 1.00 88.12 153 LEU A CA 1
ATOM 1235 C C . LEU A 1 153 ? 10.354 -2.614 -32.754 1.00 88.12 153 LEU A C 1
ATOM 1237 O O . LEU A 1 153 ? 10.782 -3.354 -33.644 1.00 88.12 153 LEU A O 1
ATOM 1241 N N . HIS A 1 154 ? 9.414 -1.692 -32.973 1.00 86.12 154 HIS A N 1
ATOM 1242 C CA . HIS A 1 154 ? 8.800 -1.443 -34.275 1.00 86.12 154 HIS A CA 1
ATOM 1243 C C . HIS A 1 154 ? 9.834 -0.955 -35.301 1.00 86.12 154 HIS A C 1
ATOM 1245 O O . HIS A 1 154 ? 9.885 -1.466 -36.423 1.00 86.12 154 HIS A O 1
ATOM 1251 N N . ASP A 1 155 ? 10.721 -0.041 -34.909 1.00 88.06 155 ASP A N 1
ATOM 1252 C CA . ASP A 1 155 ? 11.794 0.457 -35.773 1.00 88.06 155 ASP A CA 1
ATOM 1253 C C . ASP A 1 155 ? 12.793 -0.642 -36.145 1.00 88.06 155 ASP A C 1
ATOM 1255 O O . ASP A 1 155 ? 13.131 -0.812 -37.322 1.00 88.06 155 ASP A O 1
ATOM 1259 N N . LYS A 1 156 ? 13.207 -1.466 -35.173 1.00 84.62 156 LYS A N 1
ATOM 1260 C CA . LYS A 1 156 ? 14.068 -2.638 -35.420 1.00 84.62 156 LYS A CA 1
ATOM 1261 C C . LYS A 1 156 ? 13.421 -3.633 -36.381 1.00 84.62 156 LYS A C 1
ATOM 1263 O O . LYS A 1 156 ? 14.115 -4.201 -37.228 1.00 84.62 156 LYS A O 1
ATOM 1268 N N . PHE A 1 157 ? 12.108 -3.841 -36.274 1.00 82.56 157 PHE A N 1
ATOM 1269 C CA . PHE A 1 157 ? 11.363 -4.700 -37.192 1.00 82.56 157 PHE A CA 1
ATOM 1270 C C . PHE A 1 157 ? 11.352 -4.112 -38.608 1.00 82.56 157 PHE A C 1
ATOM 1272 O O . PHE A 1 157 ? 11.712 -4.793 -39.565 1.00 82.56 157 PHE A O 1
ATOM 1279 N N . LYS A 1 158 ? 11.067 -2.813 -38.743 1.00 81.56 158 LYS A N 1
ATOM 1280 C CA . LYS A 1 158 ? 11.015 -2.100 -40.029 1.00 81.56 158 LYS A CA 1
ATOM 1281 C C . LYS A 1 158 ? 12.370 -2.033 -40.742 1.00 81.56 158 LYS A C 1
ATOM 1283 O O . LYS A 1 158 ? 12.422 -2.046 -41.972 1.00 81.56 158 LYS A O 1
ATOM 1288 N N . VAL A 1 159 ? 13.469 -1.948 -39.992 1.00 77.25 159 VAL A N 1
ATOM 1289 C CA . VAL A 1 159 ? 14.838 -2.024 -40.531 1.00 77.25 159 VAL A CA 1
ATOM 1290 C C . VAL A 1 159 ? 15.152 -3.443 -41.007 1.00 77.25 159 VAL A C 1
ATOM 1292 O O . VAL A 1 159 ? 15.625 -3.617 -42.128 1.00 77.25 159 VAL A O 1
ATOM 1295 N N . ARG A 1 160 ? 14.813 -4.468 -40.213 1.00 66.69 160 ARG A N 1
ATOM 1296 C CA . ARG A 1 160 ? 15.015 -5.878 -40.585 1.00 66.69 160 ARG A CA 1
ATOM 1297 C C . ARG A 1 160 ? 14.212 -6.278 -41.822 1.00 66.69 160 ARG A C 1
ATOM 1299 O O . ARG A 1 160 ? 14.772 -6.925 -42.696 1.00 66.69 160 ARG A O 1
ATOM 1306 N N . SER A 1 161 ? 12.954 -5.844 -41.935 1.00 63.12 161 SER A N 1
ATOM 1307 C CA . SER A 1 161 ? 12.113 -6.094 -43.115 1.00 63.12 161 SER A CA 1
ATOM 1308 C C . SER A 1 161 ? 12.655 -5.427 -44.383 1.00 63.12 161 SER A C 1
ATOM 1310 O O . SER A 1 161 ? 12.548 -5.987 -45.472 1.00 63.12 161 SER A O 1
ATOM 1312 N N . ARG A 1 162 ? 13.266 -4.239 -44.263 1.00 67.44 162 ARG A N 1
ATOM 1313 C CA . ARG A 1 162 ? 13.921 -3.566 -45.396 1.00 67.44 162 ARG A CA 1
ATOM 1314 C C . ARG A 1 162 ? 15.209 -4.273 -45.819 1.00 67.44 162 ARG A C 1
ATOM 1316 O O . ARG A 1 162 ? 15.420 -4.478 -47.011 1.00 67.44 162 ARG A O 1
ATOM 1323 N N . LEU A 1 163 ? 16.024 -4.706 -44.856 1.00 63.22 163 LEU A N 1
ATOM 1324 C CA . LEU A 1 163 ? 17.252 -5.466 -45.113 1.00 63.22 163 LEU A CA 1
ATOM 1325 C C . LEU A 1 163 ? 16.969 -6.849 -45.720 1.00 63.22 163 LEU A C 1
ATOM 1327 O O . LEU A 1 163 ? 17.673 -7.256 -46.644 1.00 63.22 163 LEU A O 1
ATOM 1331 N N . SER A 1 164 ? 15.921 -7.549 -45.267 1.00 63.12 164 SER A N 1
ATOM 1332 C CA . SER A 1 164 ? 15.494 -8.828 -45.858 1.00 63.12 164 SER A CA 1
ATOM 1333 C C . SER A 1 164 ? 14.929 -8.674 -47.276 1.00 63.12 164 SER A C 1
ATOM 1335 O O . SER A 1 164 ? 15.069 -9.579 -48.091 1.00 63.12 164 SER A O 1
ATOM 1337 N N . GLY A 1 165 ? 14.316 -7.527 -47.594 1.00 59.47 165 GLY A N 1
ATOM 1338 C CA . GLY A 1 165 ? 13.854 -7.217 -48.952 1.00 59.47 165 GLY A CA 1
ATOM 1339 C C . GLY A 1 165 ? 14.999 -6.922 -49.931 1.00 59.47 165 GLY A C 1
ATOM 1340 O O . GLY A 1 165 ? 14.956 -7.355 -51.079 1.00 59.47 165 GLY A O 1
ATOM 1341 N N . GLN A 1 166 ? 16.065 -6.249 -49.480 1.00 55.69 166 GLN A N 1
ATOM 1342 C CA . GLN A 1 166 ? 17.250 -5.988 -50.313 1.00 55.69 166 GLN A CA 1
ATOM 1343 C C . GLN A 1 166 ? 18.079 -7.248 -50.604 1.00 55.69 166 GLN A C 1
ATOM 1345 O O . GLN A 1 166 ? 18.618 -7.384 -51.700 1.00 55.69 166 GLN A O 1
ATOM 1350 N N . THR A 1 167 ? 18.150 -8.199 -49.668 1.00 53.91 167 THR A N 1
ATOM 1351 C CA . THR A 1 167 ? 18.904 -9.453 -49.866 1.00 53.91 167 THR A CA 1
ATOM 1352 C C . THR A 1 167 ? 18.230 -10.411 -50.851 1.00 53.91 167 THR A C 1
ATOM 1354 O O . THR A 1 167 ? 18.930 -11.126 -51.561 1.00 53.91 167 THR A O 1
ATOM 1357 N N . GLN A 1 168 ? 16.898 -10.390 -50.979 1.00 52.06 168 GLN A N 1
ATOM 1358 C CA . GLN A 1 168 ? 16.209 -11.147 -52.035 1.00 52.06 168 GLN A CA 1
ATOM 1359 C C . GLN A 1 168 ? 16.385 -10.520 -53.424 1.00 52.06 168 GLN A C 1
ATOM 1361 O O . GLN A 1 168 ? 16.494 -11.248 -54.404 1.00 52.06 168 GLN A O 1
ATOM 1366 N N . SER A 1 169 ? 16.478 -9.189 -53.516 1.00 52.03 169 SER A N 1
ATOM 1367 C CA . SER A 1 169 ? 16.662 -8.509 -54.805 1.00 52.03 169 SER A CA 1
ATOM 1368 C C . SER A 1 169 ? 18.095 -8.597 -55.346 1.00 52.03 169 SER A C 1
ATOM 1370 O O . SER A 1 169 ? 18.282 -8.491 -56.552 1.00 52.03 169 SER A O 1
ATOM 1372 N N . SER A 1 170 ? 19.100 -8.805 -54.486 1.00 50.00 170 SER A N 1
ATOM 1373 C CA . SER A 1 170 ? 20.502 -8.959 -54.909 1.00 50.00 170 SER A CA 1
ATOM 1374 C C . SER A 1 170 ? 20.878 -10.388 -55.324 1.00 50.00 170 SER A C 1
ATOM 1376 O O . SER A 1 170 ? 21.905 -10.559 -55.966 1.00 50.00 170 SER A O 1
ATOM 1378 N N . ASN A 1 171 ? 20.073 -11.398 -54.974 1.00 51.75 171 ASN A N 1
ATOM 1379 C CA . ASN A 1 171 ? 20.276 -12.800 -55.378 1.00 51.75 171 ASN A CA 1
ATOM 1380 C C . ASN A 1 171 ? 19.479 -13.184 -56.642 1.00 51.75 171 ASN A C 1
ATOM 1382 O O . ASN A 1 171 ? 19.471 -14.350 -57.029 1.00 51.75 171 ASN A O 1
ATOM 1386 N N . ALA A 1 172 ? 18.773 -12.224 -57.248 1.00 51.97 172 ALA A N 1
ATOM 1387 C CA . ALA A 1 172 ? 17.964 -12.406 -58.454 1.00 51.97 172 ALA A CA 1
ATOM 1388 C C . ALA A 1 172 ? 18.572 -11.744 -59.711 1.00 51.97 172 ALA A C 1
ATOM 1390 O O . ALA A 1 172 ? 17.912 -11.721 -60.749 1.00 51.97 172 ALA A O 1
ATOM 1391 N N . CYS A 1 173 ? 19.803 -11.223 -59.619 1.00 44.72 173 CYS A N 1
ATOM 1392 C CA . CYS A 1 173 ? 20.622 -10.790 -60.755 1.00 44.72 173 CYS A CA 1
ATOM 1393 C C . CYS A 1 173 ? 21.801 -11.743 -60.948 1.00 44.72 173 CYS A C 1
ATOM 1395 O O . CYS A 1 173 ? 22.377 -12.163 -59.918 1.00 44.72 173 CYS A O 1
#

Foldseek 3Di:
DVVVVVVLVLLLVLLCQLLDPPPPPPDDDDDDDDDDDDPPPPPPDSPVLSVVLSVLLVVLVVQLVPQPPVPPDPVSVVSNVVSVVSNVVSVVVSLVVVLVVLVVQCVPDDALVSNVVSCVSNVSVCVPPNSVVSCPVVVVVSVVRVVVVVVVVVVVVVVVVVVVVVVVVVVVD

Nearest PDB structures (foldseek):
  7z8j-assembly1_m  TM=8.964E-01  e=2.094E-13  Homo sapiens
  7z8k-assembly1_e  TM=8.768E-01  e=6.308E-13  Homo sapiens
  7z8i-assembly1_m  TM=8.966E-01  e=8.311E-13  Homo sapiens
  7z8f-assembly1_m  TM=9.011E-01  e=3.122E-12  Homo sapiens
  7z8f-assembly1_n  TM=8.784E-01  e=1.443E-12  Homo sapiens

pLDDT: mean 74.4, std 16.87, range [32.91, 90.56]

Mean predicted aligned error: 12.96 Å